Protein AF-A0A8D1VZA2-F1 (afdb_monomer)

Radius of gyration: 33.5 Å; Cα contacts (8 Å, |Δi|>4): 66; chains: 1; bounding box: 69×87×59 Å

Solvent-accessible surface area (backbone atoms only — not comparable to full-atom values): 10039 Å² total; per-residue (Å²): 139,87,82,82,90,79,87,79,84,88,77,73,86,76,74,88,74,84,73,77,79,73,70,78,73,86,80,74,68,83,76,76,63,76,82,69,77,61,57,74,83,74,25,68,69,35,38,70,58,81,38,31,70,59,46,52,52,50,52,52,50,55,49,52,54,52,53,52,52,52,64,71,66,49,70,84,78,76,88,81,77,83,74,72,74,76,68,35,74,90,60,43,29,45,101,81,72,39,75,62,82,53,91,85,44,52,55,90,84,74,43,45,56,72,46,80,75,46,78,56,100,92,38,78,42,67,39,61,72,61,90,86,61,70,93,80,77,72,85,80,76,86,81,79,131

Structure (mmCIF, N/CA/C/O backbone):
data_AF-A0A8D1VZA2-F1
#
_entry.id   AF-A0A8D1VZA2-F1
#
loop_
_atom_site.group_PDB
_atom_site.id
_atom_site.type_symbol
_atom_site.label_atom_id
_atom_site.label_alt_id
_atom_site.label_comp_id
_atom_site.label_asym_id
_atom_site.label_entity_id
_atom_site.label_seq_id
_atom_site.pdbx_PDB_ins_code
_atom_site.Cartn_x
_atom_site.Cartn_y
_atom_site.Cartn_z
_atom_site.occupancy
_atom_site.B_iso_or_equiv
_atom_site.auth_seq_id
_atom_site.auth_comp_id
_atom_site.auth_asym_id
_atom_site.auth_atom_id
_atom_site.pdbx_PDB_model_num
ATOM 1 N N . MET A 1 1 ? 1.918 -63.135 38.965 1.00 44.53 1 MET A N 1
ATOM 2 C CA . MET A 1 1 ? 3.253 -63.755 39.095 1.00 44.53 1 MET A CA 1
ATOM 3 C C . MET A 1 1 ? 4.179 -63.043 38.124 1.00 44.53 1 MET A C 1
ATOM 5 O O . MET A 1 1 ? 3.855 -62.990 36.947 1.00 44.53 1 MET A O 1
ATOM 9 N N . ALA A 1 2 ? 5.224 -62.394 38.637 1.00 46.31 2 ALA A N 1
ATOM 10 C CA . ALA A 1 2 ? 6.179 -61.594 37.872 1.00 46.31 2 ALA A CA 1
ATOM 11 C C . ALA A 1 2 ? 7.425 -62.439 37.562 1.00 46.31 2 ALA A C 1
ATOM 13 O O . ALA A 1 2 ? 7.917 -63.133 38.449 1.00 46.31 2 ALA A O 1
ATOM 14 N N . VAL A 1 3 ? 7.910 -62.393 36.320 1.00 56.38 3 VAL A N 1
ATOM 15 C CA . VAL A 1 3 ? 9.106 -63.118 35.855 1.00 56.38 3 VAL A CA 1
ATOM 16 C C . VAL A 1 3 ? 10.238 -62.098 35.640 1.00 56.38 3 VAL A C 1
ATOM 18 O O . VAL A 1 3 ? 10.002 -61.110 34.944 1.00 56.38 3 VAL A O 1
ATOM 21 N N . PRO A 1 4 ? 11.434 -62.279 36.234 1.00 64.25 4 PRO A N 1
ATOM 22 C CA . PRO A 1 4 ? 12.571 -61.370 36.056 1.00 64.25 4 PRO A CA 1
ATOM 23 C C . PRO A 1 4 ? 13.365 -61.654 34.761 1.00 64.25 4 PRO A C 1
ATOM 25 O O . PRO A 1 4 ? 13.298 -62.766 34.232 1.00 64.25 4 PRO A O 1
ATOM 28 N N . PRO A 1 5 ? 14.148 -60.680 34.249 1.00 49.06 5 PRO A N 1
ATOM 29 C CA . PRO A 1 5 ? 14.934 -60.845 33.030 1.00 49.06 5 PRO A CA 1
ATOM 30 C C . PRO A 1 5 ? 16.270 -61.548 33.322 1.00 49.06 5 PRO A C 1
ATOM 32 O O . PRO A 1 5 ? 17.060 -61.092 34.146 1.00 49.06 5 PRO A O 1
ATOM 35 N N . GLY A 1 6 ? 16.529 -62.659 32.630 1.00 46.97 6 GLY A N 1
ATOM 36 C CA . GLY A 1 6 ? 17.811 -63.365 32.649 1.00 46.97 6 GLY A CA 1
ATOM 37 C C . GLY A 1 6 ? 18.700 -62.937 31.481 1.00 46.97 6 GLY A C 1
ATOM 38 O O . GLY A 1 6 ? 18.321 -63.088 30.321 1.00 46.97 6 GLY A O 1
ATOM 39 N N . HIS A 1 7 ? 19.882 -62.410 31.796 1.00 49.91 7 HIS A N 1
ATOM 40 C CA . HIS A 1 7 ? 20.957 -62.115 30.852 1.00 49.91 7 HIS A CA 1
ATOM 41 C C . HIS A 1 7 ? 21.654 -63.410 30.399 1.00 49.91 7 HIS A C 1
ATOM 43 O O . HIS A 1 7 ? 22.176 -64.157 31.224 1.00 49.91 7 HIS A O 1
ATOM 49 N N . GLY A 1 8 ? 21.661 -63.673 29.089 1.00 50.53 8 GLY A N 1
ATOM 50 C CA . GLY A 1 8 ? 22.477 -64.719 28.458 1.00 50.53 8 GLY A CA 1
ATOM 51 C C . GLY A 1 8 ? 23.904 -64.234 28.148 1.00 50.53 8 GLY A C 1
ATOM 52 O O . GLY A 1 8 ? 24.126 -63.024 28.061 1.00 50.53 8 GLY A O 1
ATOM 53 N N . PRO A 1 9 ? 24.884 -65.146 27.999 1.00 54.31 9 PRO A N 1
ATOM 54 C CA . PRO A 1 9 ? 26.300 -64.808 27.968 1.00 54.31 9 PRO A CA 1
ATOM 55 C C . PRO A 1 9 ? 26.735 -64.231 26.617 1.00 54.31 9 PRO A C 1
ATOM 57 O O . PRO A 1 9 ? 26.370 -64.710 25.546 1.00 54.31 9 PRO A O 1
ATOM 60 N N . PHE A 1 10 ? 27.561 -63.195 26.715 1.00 43.09 10 PHE A N 1
ATOM 61 C CA . PHE A 1 10 ? 28.209 -62.463 25.638 1.00 43.09 10 PHE A CA 1
ATOM 62 C C . PHE A 1 10 ? 29.210 -63.366 24.895 1.00 43.09 10 PHE A C 1
ATOM 64 O O . PHE A 1 10 ? 30.335 -63.584 25.344 1.00 43.09 10 PHE A O 1
ATOM 71 N N . SER A 1 11 ? 28.792 -63.923 23.760 1.00 57.56 11 SER A N 1
ATOM 72 C CA . SER A 1 11 ? 29.673 -64.619 22.825 1.00 57.56 11 SER A CA 1
ATOM 73 C C . SER A 1 11 ? 30.408 -63.605 21.946 1.00 57.56 11 SER A C 1
ATOM 75 O O . SER A 1 11 ? 29.790 -62.988 21.084 1.00 57.56 11 SER A O 1
ATOM 77 N N . GLY A 1 12 ? 31.716 -63.471 22.178 1.00 44.31 12 GLY A N 1
ATOM 78 C CA . GLY A 1 12 ? 32.752 -63.162 21.183 1.00 44.31 12 GLY A CA 1
ATOM 79 C C . GLY A 1 12 ? 32.533 -61.954 20.266 1.00 44.31 12 GLY A C 1
ATOM 80 O O . GLY A 1 12 ? 31.818 -62.035 19.274 1.00 44.31 12 GLY A O 1
ATOM 81 N N . PHE A 1 13 ? 33.269 -60.874 20.535 1.00 46.38 13 PHE A N 1
ATOM 82 C CA . PHE A 1 13 ? 33.494 -59.771 19.599 1.00 46.38 13 PHE A CA 1
ATOM 83 C C . PHE A 1 13 ? 33.939 -60.284 18.213 1.00 46.38 13 PHE A C 1
ATOM 85 O O . PHE A 1 13 ? 35.000 -60.909 18.124 1.00 46.38 13 PHE A O 1
ATOM 92 N N . PRO A 1 14 ? 33.220 -59.984 17.116 1.00 48.81 14 PRO A N 1
ATOM 93 C CA . PRO A 1 14 ? 33.848 -59.952 15.807 1.00 48.81 14 PRO A CA 1
ATOM 94 C C . PRO A 1 14 ? 34.726 -58.693 15.737 1.00 48.81 14 PRO A C 1
ATOM 96 O O . PRO A 1 14 ? 34.334 -57.623 16.208 1.00 48.81 14 PRO A O 1
ATOM 99 N N . GLY A 1 15 ? 35.944 -58.846 15.211 1.00 46.66 15 GLY A N 1
ATOM 100 C CA . GLY A 1 15 ? 36.939 -57.777 15.082 1.00 46.66 15 GLY A CA 1
ATOM 101 C C . GLY A 1 15 ? 36.438 -56.560 14.290 1.00 46.66 15 GLY A C 1
ATOM 102 O O . GLY A 1 15 ? 35.373 -56.621 13.670 1.00 46.66 15 GLY A O 1
ATOM 103 N N . PRO A 1 16 ? 37.191 -55.445 14.310 1.00 47.41 16 PRO A N 1
ATOM 104 C CA . PRO A 1 16 ? 36.762 -54.199 13.697 1.00 47.41 16 PRO A CA 1
ATOM 105 C C . PRO A 1 16 ? 36.576 -54.417 12.197 1.00 47.41 16 PRO A C 1
ATOM 107 O O . PRO A 1 16 ? 37.535 -54.566 11.443 1.00 47.41 16 PRO A O 1
ATOM 110 N N . GLN A 1 17 ? 35.317 -54.462 11.770 1.00 45.84 17 GLN A N 1
ATOM 111 C CA . GLN A 1 17 ? 34.992 -54.252 10.375 1.00 45.84 17 GLN A CA 1
ATOM 112 C C . GLN A 1 17 ? 35.330 -52.795 10.072 1.00 45.84 17 GLN A C 1
ATOM 114 O O . GLN A 1 17 ? 34.776 -51.881 10.683 1.00 45.84 17 GLN A O 1
ATOM 119 N N . GLU A 1 18 ? 36.282 -52.613 9.161 1.00 44.47 18 GLU A N 1
ATOM 120 C CA . GLU A 1 18 ? 36.615 -51.368 8.476 1.00 44.47 18 GLU A CA 1
ATOM 121 C C . GLU A 1 18 ? 35.340 -50.781 7.854 1.00 44.47 18 GLU A C 1
ATOM 123 O O . GLU A 1 18 ? 35.005 -51.011 6.694 1.00 44.47 18 GLU A O 1
ATOM 128 N N . HIS A 1 19 ? 34.578 -50.042 8.654 1.00 40.12 19 HIS A N 1
ATOM 129 C CA . HIS A 1 19 ? 33.457 -49.262 8.171 1.00 40.12 19 HIS A CA 1
ATOM 130 C C . HIS A 1 19 ? 34.059 -47.980 7.606 1.00 40.12 19 HIS A C 1
ATOM 132 O O . HIS A 1 19 ? 34.236 -46.989 8.316 1.00 40.12 19 HIS A O 1
ATOM 138 N N . THR A 1 20 ? 34.440 -48.018 6.327 1.00 42.69 20 THR A N 1
ATOM 139 C CA . THR A 1 20 ? 34.756 -46.808 5.572 1.00 42.69 20 THR A CA 1
ATOM 140 C C . THR A 1 20 ? 33.560 -45.871 5.715 1.00 42.69 20 THR A C 1
ATOM 142 O O . THR A 1 20 ? 32.500 -46.091 5.132 1.00 42.69 20 THR A O 1
ATOM 145 N N . GLN A 1 21 ? 33.714 -44.844 6.550 1.00 43.62 21 GLN A N 1
ATOM 146 C CA . GLN A 1 21 ? 32.815 -43.703 6.633 1.00 43.62 21 GLN A CA 1
ATOM 147 C C . GLN A 1 21 ? 32.910 -42.973 5.294 1.00 43.62 21 GLN A C 1
ATOM 149 O O . GLN A 1 21 ? 33.695 -42.041 5.123 1.00 43.62 21 GLN A O 1
ATOM 154 N N . VAL A 1 22 ? 32.153 -43.446 4.306 1.00 48.47 22 VAL A N 1
ATOM 155 C CA . VAL A 1 22 ? 31.952 -42.719 3.061 1.00 48.47 22 VAL A CA 1
ATOM 156 C C . VAL A 1 22 ? 31.071 -41.531 3.430 1.00 48.47 22 VAL A C 1
ATOM 158 O O . VAL A 1 22 ? 29.859 -41.661 3.598 1.00 48.47 22 VAL A O 1
ATOM 161 N N . LEU A 1 23 ? 31.708 -40.376 3.640 1.00 49.41 23 LEU A N 1
ATOM 162 C CA . LEU A 1 23 ? 31.039 -39.077 3.619 1.00 49.41 23 LEU A CA 1
ATOM 163 C C . LEU A 1 23 ? 30.061 -39.073 2.437 1.00 49.41 23 LEU A C 1
ATOM 165 O O . LEU A 1 23 ? 30.480 -39.427 1.330 1.00 49.41 23 LEU A O 1
ATOM 169 N N . PRO A 1 24 ? 28.788 -38.677 2.610 1.00 49.47 24 PRO A N 1
ATOM 170 C CA . PRO A 1 24 ? 27.962 -38.436 1.446 1.00 49.47 24 PRO A CA 1
ATOM 171 C C . PRO A 1 24 ? 28.638 -37.301 0.680 1.00 49.47 24 PRO A C 1
ATOM 173 O O . PRO A 1 24 ? 28.862 -36.215 1.215 1.00 49.47 24 PRO A O 1
ATOM 176 N N . ASP A 1 25 ? 29.037 -37.590 -0.552 1.00 50.62 25 ASP A N 1
ATOM 177 C CA . ASP A 1 25 ? 29.654 -36.634 -1.452 1.00 50.62 25 ASP A CA 1
ATOM 178 C C . ASP A 1 25 ? 28.675 -35.472 -1.688 1.00 50.62 25 ASP A C 1
ATOM 180 O O . ASP A 1 25 ? 27.736 -35.552 -2.482 1.00 50.62 25 ASP A O 1
ATOM 184 N N . VAL A 1 26 ? 28.876 -34.367 -0.964 1.00 57.69 26 VAL A N 1
ATOM 185 C CA . VAL A 1 26 ? 28.076 -33.130 -1.058 1.00 57.69 26 VAL A CA 1
ATOM 186 C C . VAL A 1 26 ? 28.289 -32.428 -2.417 1.00 57.69 26 VAL A C 1
ATOM 188 O O . VAL A 1 26 ? 27.816 -31.313 -2.631 1.00 57.69 26 VAL A O 1
ATOM 191 N N . ARG A 1 27 ? 29.000 -33.043 -3.374 1.00 59.22 27 ARG A N 1
ATOM 192 C CA . ARG A 1 27 ? 29.335 -32.430 -4.668 1.00 59.22 27 ARG A CA 1
ATOM 193 C C . ARG A 1 27 ? 28.451 -32.837 -5.841 1.00 59.22 27 ARG A C 1
ATOM 195 O O . ARG A 1 27 ? 28.639 -32.288 -6.923 1.00 59.22 27 ARG A O 1
ATOM 202 N N . LEU A 1 28 ? 27.445 -33.691 -5.649 1.00 54.84 28 LEU A N 1
ATOM 203 C CA . LEU A 1 28 ? 26.569 -34.138 -6.742 1.00 54.84 28 LEU A CA 1
ATOM 204 C C . LEU A 1 28 ? 25.089 -33.777 -6.564 1.00 54.84 28 LEU A C 1
ATOM 206 O O . LEU A 1 28 ? 24.215 -34.510 -7.015 1.00 54.84 28 LEU A O 1
ATOM 210 N N . LEU A 1 29 ? 24.775 -32.605 -6.002 1.00 55.16 29 LEU A N 1
ATOM 211 C CA . LEU A 1 29 ? 23.541 -31.929 -6.412 1.00 55.16 29 LEU A CA 1
ATOM 212 C C . LEU A 1 29 ? 23.822 -31.246 -7.753 1.00 55.16 29 LEU A C 1
ATOM 214 O O . LEU A 1 29 ? 24.585 -30.274 -7.772 1.00 55.16 29 LEU A O 1
ATOM 218 N N . PRO A 1 30 ? 23.191 -31.652 -8.872 1.00 54.38 30 PRO A N 1
ATOM 219 C CA . PRO A 1 30 ? 23.125 -30.798 -10.036 1.00 54.38 30 PRO A CA 1
ATOM 220 C C . PRO A 1 30 ? 22.243 -29.618 -9.625 1.00 54.38 30 PRO A C 1
ATOM 222 O O . PRO A 1 30 ? 21.025 -29.628 -9.805 1.00 54.38 30 PRO A O 1
ATOM 225 N N . ARG A 1 31 ? 22.851 -28.573 -9.055 1.00 55.41 31 ARG A N 1
ATOM 226 C CA . ARG A 1 31 ? 22.273 -27.233 -9.066 1.00 55.41 31 ARG A CA 1
ATOM 227 C C . ARG A 1 31 ? 22.240 -26.798 -10.523 1.00 55.41 31 ARG A C 1
ATOM 229 O O . ARG A 1 31 ? 23.060 -26.007 -10.971 1.00 55.41 31 ARG A O 1
ATOM 236 N N . ARG A 1 32 ? 21.273 -27.326 -11.275 1.00 55.69 32 ARG A N 1
ATOM 237 C CA . ARG A 1 32 ? 20.847 -26.794 -12.567 1.00 55.69 32 ARG A CA 1
ATOM 238 C C . ARG A 1 32 ? 20.106 -25.485 -12.309 1.00 55.69 32 ARG A C 1
ATOM 240 O O . ARG A 1 32 ? 18.920 -25.356 -12.579 1.00 55.69 32 ARG A O 1
ATOM 247 N N . LEU A 1 33 ? 20.819 -24.512 -11.750 1.00 60.50 33 LEU A N 1
ATOM 248 C CA . LEU A 1 33 ? 20.519 -23.119 -12.016 1.00 60.50 33 LEU A CA 1
ATOM 249 C C . LEU A 1 33 ? 20.821 -22.947 -13.507 1.00 60.50 33 LEU A C 1
ATOM 251 O O . LEU A 1 33 ? 21.939 -23.267 -13.919 1.00 60.50 33 LEU A O 1
ATOM 255 N N . PRO A 1 34 ? 19.851 -22.532 -14.337 1.00 60.06 34 PRO A N 1
ATOM 256 C CA . PRO A 1 34 ? 20.126 -22.223 -15.728 1.00 60.06 34 PRO A CA 1
ATOM 257 C C . PRO A 1 34 ? 21.302 -21.246 -15.786 1.00 60.06 34 PRO A C 1
ATOM 259 O O . PRO A 1 34 ? 21.188 -20.106 -15.344 1.00 60.06 34 PRO A O 1
ATOM 262 N N . LEU A 1 35 ? 22.433 -21.704 -16.326 1.00 55.66 35 LEU A N 1
ATOM 263 C CA . LEU A 1 35 ? 23.633 -20.895 -16.547 1.00 55.66 35 LEU A CA 1
ATOM 264 C C . LEU A 1 35 ? 23.467 -19.952 -17.752 1.00 55.66 35 LEU A C 1
ATOM 266 O O . LEU A 1 35 ? 24.440 -19.413 -18.267 1.00 55.66 35 LEU A O 1
ATOM 270 N N . ALA A 1 36 ? 22.233 -19.758 -18.227 1.00 60.25 36 ALA A N 1
ATOM 271 C CA . ALA A 1 36 ? 21.914 -18.646 -19.096 1.00 60.25 36 ALA A CA 1
ATOM 272 C C . ALA A 1 36 ? 21.985 -17.393 -18.226 1.00 60.25 36 ALA A C 1
ATOM 274 O O . ALA A 1 36 ? 21.028 -17.040 -17.531 1.00 60.25 36 ALA A O 1
ATOM 275 N N . PHE A 1 37 ? 23.158 -16.760 -18.225 1.00 59.72 37 PHE A N 1
ATOM 276 C CA . PHE A 1 37 ? 23.323 -15.410 -17.720 1.00 59.72 37 PHE A CA 1
ATOM 277 C C . PHE A 1 37 ? 22.265 -14.552 -18.416 1.00 59.72 37 PHE A C 1
ATOM 279 O O . PHE A 1 37 ? 22.343 -14.286 -19.615 1.00 59.72 37 PHE A O 1
ATOM 286 N N . ARG A 1 38 ? 21.198 -14.217 -17.684 1.00 66.81 38 ARG A N 1
ATOM 287 C CA . ARG A 1 38 ? 20.202 -13.256 -18.156 1.00 66.81 38 ARG A CA 1
ATOM 288 C C . ARG A 1 38 ? 20.963 -11.990 -18.510 1.00 66.81 38 ARG A C 1
ATOM 290 O O . ARG A 1 38 ? 21.862 -11.619 -17.757 1.00 66.81 38 ARG A O 1
ATOM 297 N N . ASP A 1 39 ? 20.604 -11.348 -19.620 1.00 75.75 39 ASP A N 1
ATOM 298 C CA . ASP A 1 39 ? 21.253 -10.104 -20.027 1.00 75.75 39 ASP A CA 1
ATOM 299 C C . ASP A 1 39 ? 21.370 -9.168 -18.814 1.00 75.75 39 ASP A C 1
ATOM 301 O O . ASP A 1 39 ? 20.391 -8.980 -18.080 1.00 75.75 39 ASP A O 1
ATOM 305 N N . ALA A 1 40 ? 22.568 -8.628 -18.577 1.00 72.38 40 ALA A N 1
ATOM 306 C CA . ALA A 1 40 ? 22.903 -7.867 -17.376 1.00 72.38 40 ALA A CA 1
ATOM 307 C C . ALA A 1 40 ? 21.983 -6.651 -17.184 1.00 72.38 40 ALA A C 1
ATOM 309 O O . ALA A 1 40 ? 21.866 -6.120 -16.078 1.00 72.38 40 ALA A O 1
ATOM 310 N N . THR A 1 41 ? 21.339 -6.180 -18.254 1.00 77.75 41 THR A N 1
ATOM 311 C CA . THR A 1 41 ? 20.338 -5.103 -18.212 1.00 77.75 41 THR A CA 1
ATOM 312 C C . THR A 1 41 ? 18.977 -5.573 -17.683 1.00 77.75 41 THR A C 1
ATOM 314 O O . THR A 1 41 ? 18.273 -4.824 -17.014 1.00 77.75 41 THR A O 1
ATOM 317 N N . SER A 1 42 ? 18.624 -6.840 -17.903 1.00 81.00 42 SER A N 1
ATOM 318 C CA . SER A 1 42 ? 17.366 -7.458 -17.464 1.00 81.00 42 SER A CA 1
ATOM 319 C C . SER A 1 42 ? 17.477 -8.188 -16.121 1.00 81.00 42 SER A C 1
ATOM 321 O O . SER A 1 42 ? 16.464 -8.647 -15.578 1.00 81.00 42 SER A O 1
ATOM 323 N N . ALA A 1 43 ? 18.697 -8.297 -15.588 1.00 85.56 43 ALA A N 1
ATOM 324 C CA . ALA A 1 43 ? 18.989 -8.997 -14.350 1.00 85.56 43 ALA A CA 1
ATOM 325 C C . ALA A 1 43 ? 18.152 -8.431 -13.182 1.00 85.56 43 ALA A C 1
ATOM 327 O O . ALA A 1 43 ? 18.116 -7.212 -12.989 1.00 85.56 43 ALA A O 1
ATOM 328 N N . PRO A 1 44 ? 17.519 -9.288 -12.355 1.00 86.12 44 PRO A N 1
ATOM 329 C CA . PRO A 1 44 ? 16.730 -8.836 -11.209 1.00 86.12 44 PRO A CA 1
ATOM 330 C C . PRO A 1 44 ? 17.518 -7.914 -10.280 1.00 86.12 44 PRO A C 1
ATOM 332 O O . PRO A 1 44 ? 16.999 -6.895 -9.843 1.00 86.12 44 PRO A O 1
ATOM 335 N N . LEU A 1 45 ? 18.800 -8.218 -10.060 1.00 88.94 45 LEU A N 1
ATOM 336 C CA . LEU A 1 45 ? 19.679 -7.392 -9.240 1.00 88.94 45 LEU A CA 1
ATOM 337 C C . LEU A 1 45 ? 19.779 -5.959 -9.778 1.00 88.94 45 LEU A C 1
ATOM 339 O O . LEU A 1 45 ? 19.672 -5.021 -9.002 1.00 88.94 45 LEU A O 1
ATOM 343 N N . ARG A 1 46 ? 19.912 -5.779 -11.099 1.00 87.38 46 ARG A N 1
ATOM 344 C CA . ARG A 1 46 ? 19.984 -4.468 -11.770 1.00 87.38 46 ARG A CA 1
ATOM 345 C C . ARG A 1 46 ? 18.661 -3.706 -11.640 1.00 87.38 46 ARG A C 1
ATOM 347 O O . ARG A 1 46 ? 18.666 -2.536 -11.275 1.00 87.38 46 ARG A O 1
ATOM 354 N N . LYS A 1 47 ? 17.529 -4.388 -11.846 1.00 89.44 47 LYS A N 1
ATOM 355 C CA . LYS A 1 47 ? 16.179 -3.813 -11.690 1.00 89.44 47 LYS A CA 1
ATOM 356 C C . LYS A 1 47 ? 15.878 -3.351 -10.267 1.00 89.44 47 LYS A C 1
ATOM 358 O O . LYS A 1 47 ? 15.170 -2.364 -10.092 1.00 89.44 47 LYS A O 1
ATOM 363 N N . LEU A 1 48 ? 16.401 -4.071 -9.278 1.00 91.75 48 LEU A N 1
ATOM 364 C CA . LEU A 1 48 ? 16.209 -3.790 -7.856 1.00 91.75 48 LEU A CA 1
ATOM 365 C C . LEU A 1 48 ? 17.278 -2.850 -7.271 1.00 91.75 48 LEU A C 1
ATOM 367 O O . LEU A 1 48 ? 17.124 -2.417 -6.137 1.00 91.75 48 LEU A O 1
ATOM 371 N N . SER A 1 49 ? 18.337 -2.521 -8.022 1.00 92.00 49 SER A N 1
ATOM 372 C CA . SER A 1 49 ? 19.402 -1.599 -7.592 1.00 92.00 49 SER A CA 1
ATOM 373 C C . SER A 1 49 ? 19.492 -0.364 -8.491 1.00 92.00 49 SER A C 1
ATOM 375 O O . SER A 1 49 ? 19.066 0.717 -8.101 1.00 92.00 49 SER A O 1
ATOM 377 N N . VAL A 1 50 ? 20.003 -0.522 -9.713 1.00 93.88 50 VAL A N 1
ATOM 378 C CA . VAL A 1 50 ? 20.270 0.568 -10.666 1.00 93.88 50 VAL A CA 1
ATOM 379 C C . VAL A 1 50 ? 18.982 1.170 -11.230 1.00 93.88 50 VAL A C 1
ATOM 381 O O . VAL A 1 50 ? 18.838 2.387 -11.282 1.00 93.88 50 VAL A O 1
ATOM 384 N N . ASP A 1 51 ? 18.024 0.336 -11.637 1.00 93.25 51 ASP A N 1
ATOM 385 C CA . ASP A 1 51 ? 16.779 0.785 -12.279 1.00 93.25 51 ASP A CA 1
ATOM 386 C C . ASP A 1 51 ? 15.587 0.851 -11.307 1.00 93.25 51 ASP A C 1
ATOM 388 O O . ASP A 1 51 ? 14.433 0.851 -11.737 1.00 93.25 51 ASP A O 1
ATOM 392 N N . LEU A 1 52 ? 15.842 0.935 -9.996 1.00 95.25 52 LEU A N 1
ATOM 393 C CA . LEU A 1 52 ? 14.824 0.821 -8.945 1.00 95.25 52 LEU A CA 1
ATOM 394 C C . LEU A 1 52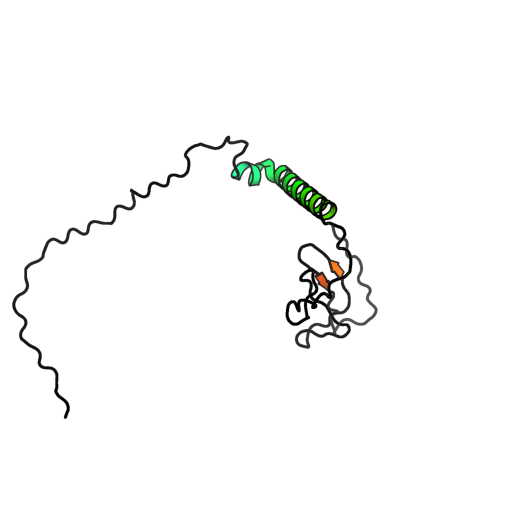 ? 13.612 1.742 -9.168 1.00 95.25 52 LEU A C 1
ATOM 396 O O . LEU A 1 52 ? 12.467 1.295 -9.099 1.00 95.25 52 LEU A O 1
ATOM 400 N N . ILE A 1 53 ? 13.858 3.010 -9.512 1.00 96.06 53 ILE A N 1
ATOM 401 C CA . ILE A 1 53 ? 12.795 3.993 -9.769 1.00 96.06 53 ILE A CA 1
ATOM 402 C C . ILE A 1 53 ? 11.931 3.592 -10.970 1.00 96.06 53 ILE A C 1
ATOM 404 O O . ILE A 1 53 ? 10.705 3.710 -10.920 1.00 96.06 53 ILE A O 1
ATOM 408 N N . LYS A 1 54 ? 12.546 3.100 -12.051 1.00 94.19 54 LYS A N 1
ATOM 409 C CA . LYS A 1 54 ? 11.814 2.647 -13.244 1.00 94.19 54 LYS A CA 1
ATOM 410 C C . LYS A 1 54 ? 10.992 1.400 -12.923 1.00 94.19 54 LYS A C 1
ATOM 412 O O . LYS A 1 54 ? 9.820 1.333 -13.285 1.00 94.19 54 LYS A O 1
ATOM 417 N N . THR A 1 55 ? 11.587 0.451 -12.200 1.00 95.38 55 THR A N 1
ATOM 418 C CA . THR A 1 55 ? 10.931 -0.787 -11.764 1.00 95.38 55 THR A CA 1
ATOM 419 C C . THR A 1 55 ? 9.700 -0.490 -10.907 1.00 95.38 55 THR A C 1
ATOM 421 O O . THR A 1 55 ? 8.628 -1.020 -11.189 1.00 95.38 55 THR A O 1
ATOM 424 N N . TYR A 1 56 ? 9.816 0.405 -9.921 1.00 95.12 56 TYR A N 1
ATOM 425 C CA . TYR A 1 56 ? 8.700 0.806 -9.060 1.00 95.12 56 TYR A CA 1
ATOM 426 C C . TYR A 1 56 ? 7.538 1.418 -9.853 1.00 95.12 56 TYR A C 1
ATOM 428 O O . TYR A 1 56 ? 6.394 0.979 -9.724 1.00 95.12 56 TYR A O 1
ATOM 436 N N . LYS A 1 57 ? 7.832 2.390 -10.729 1.00 96.69 57 LYS A N 1
ATOM 437 C CA . LYS A 1 57 ? 6.815 3.038 -11.572 1.00 96.69 57 LYS A CA 1
ATOM 438 C C . LYS A 1 57 ? 6.082 2.029 -12.453 1.00 96.69 57 LYS A C 1
ATOM 440 O O . LYS A 1 57 ? 4.856 2.031 -12.476 1.00 96.69 57 LYS A O 1
ATOM 445 N N . HIS A 1 58 ? 6.824 1.140 -13.114 1.00 96.00 58 HIS A N 1
ATOM 446 C CA . HIS A 1 58 ? 6.244 0.130 -13.996 1.00 96.00 58 HIS A CA 1
ATOM 447 C C . HIS A 1 58 ? 5.343 -0.856 -13.242 1.00 96.00 58 HIS A C 1
ATOM 449 O O . HIS A 1 58 ? 4.245 -1.167 -13.700 1.00 96.00 58 HIS A O 1
ATOM 455 N N . ILE A 1 59 ? 5.774 -1.326 -12.066 1.00 95.50 59 ILE A N 1
ATOM 456 C CA . ILE A 1 59 ? 4.964 -2.228 -11.234 1.00 95.50 59 ILE A CA 1
ATOM 457 C C . ILE A 1 59 ? 3.647 -1.551 -10.834 1.00 95.50 59 ILE A C 1
ATOM 459 O O . ILE A 1 59 ? 2.583 -2.155 -10.986 1.00 95.50 59 ILE A O 1
ATOM 463 N N . ASN A 1 60 ? 3.700 -0.295 -10.382 1.00 95.38 60 ASN A N 1
ATOM 464 C CA . ASN A 1 60 ? 2.505 0.465 -10.016 1.00 95.38 60 ASN A CA 1
ATOM 465 C C . ASN A 1 60 ? 1.574 0.683 -11.214 1.00 95.38 60 ASN A C 1
ATOM 467 O O . ASN A 1 60 ? 0.368 0.470 -11.105 1.00 95.38 60 ASN A O 1
ATOM 471 N N . GLU A 1 61 ? 2.121 1.066 -12.365 1.00 95.94 61 GLU A N 1
ATOM 472 C CA . GLU A 1 61 ? 1.359 1.270 -13.598 1.00 95.94 61 GLU A CA 1
ATOM 473 C C . GLU A 1 61 ? 0.611 -0.003 -14.014 1.00 95.94 61 GLU A C 1
ATOM 475 O O . GLU A 1 61 ? -0.609 0.021 -14.200 1.00 95.94 61 GLU A O 1
ATOM 480 N N . VAL A 1 62 ? 1.312 -1.141 -14.072 1.00 96.88 62 VAL A N 1
ATOM 481 C CA . VAL A 1 62 ? 0.715 -2.443 -14.402 1.00 96.88 62 VAL A CA 1
ATOM 482 C C . VAL A 1 62 ? -0.353 -2.832 -13.380 1.00 96.88 62 VAL A C 1
ATOM 484 O O . VAL A 1 62 ? -1.415 -3.338 -13.761 1.00 96.88 62 VAL A O 1
ATOM 487 N N . TYR A 1 63 ? -0.110 -2.585 -12.091 1.00 95.75 63 TYR A N 1
ATOM 488 C CA . TYR A 1 63 ? -1.078 -2.849 -11.030 1.00 95.75 63 TYR A CA 1
ATOM 489 C C . TYR A 1 63 ? -2.375 -2.056 -11.237 1.00 95.75 63 TYR A C 1
ATOM 491 O O . TYR A 1 63 ? -3.459 -2.647 -11.280 1.00 95.75 63 TYR A O 1
ATOM 499 N N . TYR A 1 64 ? -2.282 -0.740 -11.439 1.00 95.19 64 TYR A N 1
ATOM 500 C CA . TYR A 1 64 ? -3.460 0.109 -11.615 1.00 95.19 64 TYR A CA 1
ATOM 501 C C . TYR A 1 64 ? -4.174 -0.140 -12.948 1.00 95.19 64 TYR A C 1
ATOM 503 O O . TYR A 1 64 ? -5.406 -0.183 -12.975 1.00 95.19 64 TYR A O 1
ATOM 511 N N . ALA A 1 65 ? -3.441 -0.412 -14.032 1.00 93.62 65 ALA A N 1
ATOM 512 C CA . ALA A 1 65 ? -4.026 -0.818 -15.308 1.00 93.62 65 ALA A CA 1
ATOM 513 C C . ALA A 1 65 ? -4.826 -2.126 -15.171 1.00 93.62 65 ALA A C 1
ATOM 515 O O . ALA A 1 65 ? -5.970 -2.227 -15.628 1.00 93.62 65 ALA A O 1
ATOM 516 N N . LYS A 1 66 ? -4.268 -3.124 -14.470 1.00 94.62 66 LYS A N 1
ATOM 517 C CA . LYS A 1 66 ? -4.941 -4.404 -14.208 1.00 94.62 66 LYS A CA 1
ATOM 518 C C . LYS A 1 66 ? -6.157 -4.236 -13.293 1.00 94.62 66 LYS A C 1
ATOM 520 O O . LYS A 1 66 ? -7.182 -4.871 -13.548 1.00 94.62 66 LYS A O 1
ATOM 525 N N . LYS A 1 67 ? -6.071 -3.377 -12.269 1.00 92.25 67 LYS A N 1
ATOM 526 C CA . LYS A 1 67 ? -7.195 -3.027 -11.383 1.00 92.25 67 LYS A CA 1
ATOM 527 C C . LYS A 1 67 ? -8.340 -2.388 -12.176 1.00 92.25 67 LYS A C 1
ATOM 529 O O . LYS A 1 67 ? -9.478 -2.836 -12.057 1.00 92.25 67 LYS A O 1
ATOM 534 N N . LYS A 1 68 ? -8.034 -1.426 -13.055 1.00 90.88 68 LYS A N 1
ATOM 535 C CA . LYS A 1 68 ? -9.019 -0.754 -13.919 1.00 90.88 68 LYS A CA 1
ATOM 536 C C . LYS A 1 68 ? -9.700 -1.721 -14.892 1.00 90.88 68 LYS A C 1
ATOM 538 O O . LYS A 1 68 ? -10.921 -1.709 -15.000 1.00 90.88 68 LYS A O 1
ATOM 543 N N . ARG A 1 69 ? -8.939 -2.608 -15.546 1.00 88.81 69 ARG A N 1
ATOM 544 C CA . ARG A 1 69 ? -9.500 -3.609 -16.474 1.00 88.81 69 ARG A CA 1
ATOM 545 C C . ARG A 1 69 ? -10.473 -4.567 -15.782 1.00 88.81 69 ARG A C 1
ATOM 547 O O . ARG A 1 69 ? -11.508 -4.890 -16.349 1.00 88.81 69 ARG A O 1
ATOM 554 N N . ARG A 1 70 ? -10.163 -5.006 -14.557 1.00 84.44 70 ARG A N 1
ATOM 555 C CA . ARG A 1 70 ? -11.059 -5.868 -13.765 1.00 84.44 70 ARG A CA 1
ATOM 556 C C . ARG A 1 70 ? -12.357 -5.162 -13.380 1.00 84.44 70 ARG A C 1
ATOM 558 O O . ARG A 1 70 ? -13.400 -5.791 -13.436 1.00 84.44 70 ARG A O 1
ATOM 565 N N . ALA A 1 71 ? -12.297 -3.874 -13.044 1.00 79.88 71 ALA A N 1
ATOM 566 C CA . ALA A 1 71 ? -13.491 -3.082 -12.748 1.00 79.88 71 ALA A CA 1
ATOM 567 C C . ALA A 1 71 ? -14.386 -2.866 -13.985 1.00 79.88 71 ALA A C 1
ATOM 569 O O . ALA A 1 71 ? -15.600 -2.844 -13.851 1.00 79.88 71 ALA A O 1
ATOM 570 N N . GLN A 1 72 ? -13.802 -2.748 -15.184 1.00 75.56 72 GLN A N 1
ATOM 571 C CA . GLN A 1 72 ? -14.549 -2.607 -16.446 1.00 75.56 72 GLN A CA 1
ATOM 572 C C . GLN A 1 72 ? -15.119 -3.930 -16.981 1.00 75.56 72 GLN A C 1
ATOM 574 O O . GLN A 1 72 ? -16.092 -3.919 -17.723 1.00 75.56 72 GLN A O 1
ATOM 579 N N . GLN A 1 73 ? -14.490 -5.060 -16.643 1.00 67.69 73 GLN A N 1
ATOM 580 C CA . GLN A 1 73 ? -14.939 -6.406 -17.025 1.00 67.69 73 GLN A CA 1
ATOM 581 C C . GLN A 1 73 ? -15.819 -7.070 -15.961 1.00 67.69 73 GLN A C 1
ATOM 583 O O . GLN A 1 73 ? -16.317 -8.169 -16.197 1.00 67.69 73 GLN A O 1
ATOM 58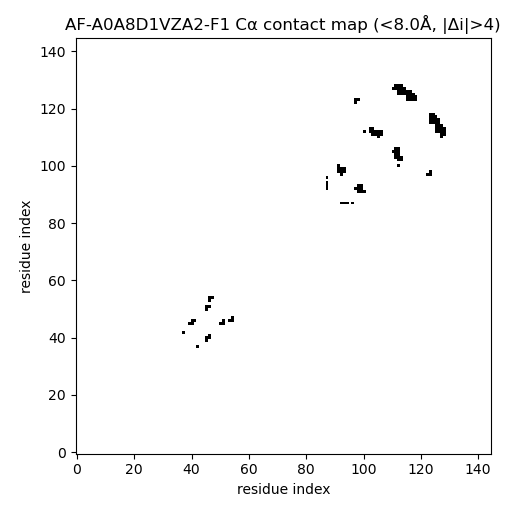8 N N . ALA A 1 74 ? -16.002 -6.443 -14.796 1.00 59.03 74 ALA A N 1
ATOM 589 C CA . ALA A 1 74 ? -17.028 -6.866 -13.858 1.00 59.03 74 ALA A CA 1
ATOM 590 C C . ALA A 1 74 ? -18.389 -6.634 -14.538 1.00 59.03 74 ALA A C 1
ATOM 592 O O . ALA A 1 74 ? -18.685 -5.491 -14.895 1.00 59.03 74 ALA A O 1
ATOM 593 N N . PRO A 1 75 ? -19.204 -7.679 -14.765 1.00 54.91 75 PRO A N 1
ATOM 594 C CA . PRO A 1 75 ? -20.558 -7.477 -15.255 1.00 54.91 75 PRO A CA 1
ATOM 595 C C . PRO A 1 75 ? -21.317 -6.597 -14.252 1.00 54.91 75 PRO A C 1
ATOM 597 O O . PRO A 1 75 ? -21.045 -6.702 -13.049 1.00 54.91 75 PRO A O 1
ATOM 600 N N . PRO A 1 76 ? -22.285 -5.772 -14.692 1.00 52.50 76 PRO A N 1
ATOM 601 C CA . PRO A 1 76 ? -23.288 -5.263 -13.770 1.00 52.50 76 PRO A CA 1
ATOM 602 C C . PRO A 1 76 ? -23.942 -6.492 -13.130 1.00 52.50 76 PRO A C 1
ATOM 604 O O . PRO A 1 76 ? -24.564 -7.303 -13.809 1.00 52.50 76 PRO A O 1
ATOM 607 N N . GLN A 1 77 ? -23.689 -6.714 -11.842 1.00 49.75 77 GLN A N 1
ATOM 608 C CA . GLN A 1 77 ? -24.379 -7.754 -11.091 1.00 49.75 77 GLN A CA 1
ATOM 609 C C . GLN A 1 77 ? -25.833 -7.307 -10.974 1.00 49.75 77 GLN A C 1
ATOM 611 O O . GLN A 1 77 ? -26.164 -6.482 -10.122 1.00 49.75 77 GLN A O 1
ATOM 616 N N . ASP A 1 78 ? -26.672 -7.825 -11.869 1.00 44.50 78 ASP A N 1
ATOM 617 C CA . ASP A 1 78 ? -28.118 -7.731 -11.758 1.00 44.50 78 ASP A CA 1
ATOM 618 C C . ASP A 1 78 ? -28.550 -8.287 -10.397 1.00 44.50 78 ASP A C 1
ATOM 620 O O . ASP A 1 78 ? -28.252 -9.416 -10.000 1.00 44.50 78 ASP A O 1
ATOM 624 N N . SER A 1 79 ? -29.254 -7.441 -9.660 1.00 51.28 79 SER A N 1
ATOM 625 C CA . SER A 1 79 ? -29.986 -7.753 -8.442 1.00 51.28 79 SER A CA 1
ATOM 626 C C . SER A 1 79 ? -30.948 -8.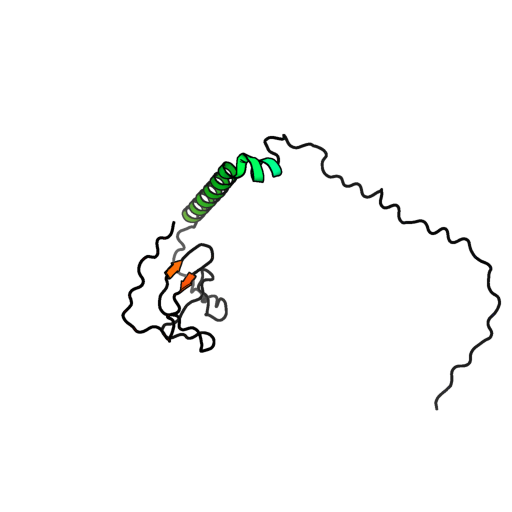925 -8.654 1.00 51.28 79 SER A C 1
ATOM 628 O O . SER A 1 79 ? -31.849 -8.784 -9.474 1.00 51.28 79 SER A O 1
ATOM 630 N N . SER A 1 80 ? -30.830 -10.034 -7.903 1.00 49.59 80 SER A N 1
ATOM 631 C CA . SER A 1 80 ? -31.998 -10.871 -7.504 1.00 49.59 80 SER A CA 1
ATOM 632 C C . SER A 1 80 ? -31.727 -12.182 -6.746 1.00 49.59 80 SER A C 1
ATOM 634 O O . SER A 1 80 ? -32.695 -12.847 -6.393 1.00 49.59 80 SER A O 1
ATOM 636 N N . THR A 1 81 ? -30.508 -12.577 -6.374 1.00 41.72 81 THR A N 1
ATOM 637 C CA . THR A 1 81 ? -30.350 -13.712 -5.436 1.00 41.72 81 THR A CA 1
ATOM 638 C C . THR A 1 81 ? -29.799 -13.232 -4.111 1.00 41.72 81 THR A C 1
ATOM 640 O O . THR A 1 81 ? -28.590 -13.118 -3.944 1.00 41.72 81 THR A O 1
ATOM 643 N N . LYS A 1 82 ? -30.722 -12.907 -3.194 1.00 43.84 82 LYS A N 1
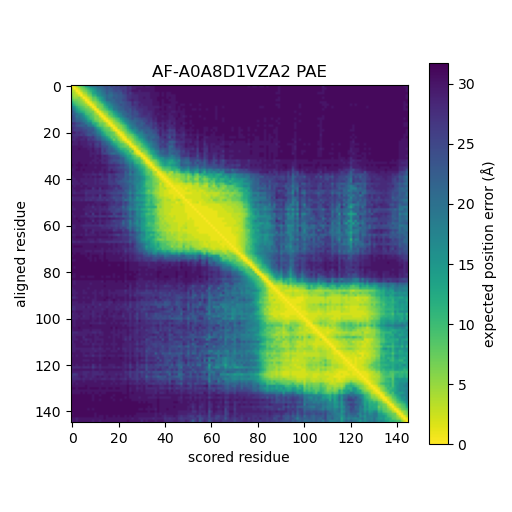ATOM 644 C CA . LYS A 1 82 ? -30.631 -13.139 -1.743 1.00 43.84 82 LYS A CA 1
ATOM 645 C C . LYS A 1 82 ? -29.198 -13.473 -1.299 1.00 43.84 82 LYS A C 1
ATOM 647 O O . LYS A 1 82 ? -28.871 -14.642 -1.127 1.00 43.84 82 LYS A O 1
ATOM 652 N N . LYS A 1 83 ? -28.339 -12.447 -1.174 1.00 49.47 83 LYS A N 1
ATOM 653 C CA . LYS A 1 83 ? -27.030 -12.568 -0.521 1.00 49.47 83 LYS A CA 1
ATOM 654 C C . LYS A 1 83 ? -27.340 -13.077 0.882 1.00 49.47 83 LYS A C 1
ATOM 656 O O . LYS A 1 83 ? -27.717 -12.289 1.749 1.00 49.47 83 LYS A O 1
ATOM 661 N N . GLU A 1 84 ? -27.216 -14.379 1.117 1.00 52.78 84 GLU A N 1
ATOM 662 C CA . GLU A 1 84 ? -26.789 -14.830 2.431 1.00 52.78 84 GLU A CA 1
ATOM 663 C C . GLU A 1 84 ? -25.540 -14.001 2.704 1.00 52.78 84 GLU A C 1
ATOM 665 O O . GLU A 1 84 ? -24.544 -14.132 1.990 1.00 52.78 84 GLU A O 1
ATOM 670 N N . LYS A 1 85 ? -25.659 -13.009 3.599 1.00 62.78 85 LYS A N 1
ATOM 671 C CA . LYS A 1 85 ? -24.527 -12.208 4.054 1.00 62.78 85 LYS A CA 1
ATOM 672 C C . LYS A 1 85 ? -23.496 -13.231 4.482 1.00 62.78 85 LYS A C 1
ATOM 674 O O . LYS A 1 85 ? -23.680 -13.872 5.514 1.00 62.78 85 LYS A O 1
ATOM 679 N N . LYS A 1 86 ? -22.478 -13.452 3.652 1.00 68.31 86 LYS A N 1
ATOM 680 C CA . LYS A 1 86 ? -21.387 -14.339 4.006 1.00 68.31 86 LYS A CA 1
ATOM 681 C C . LYS A 1 86 ? -20.769 -13.672 5.218 1.00 68.31 86 LYS A C 1
ATOM 683 O O . LYS A 1 86 ? -20.182 -12.605 5.094 1.00 68.31 86 LYS A O 1
ATOM 688 N N . VAL A 1 87 ? -21.031 -14.229 6.392 1.00 72.00 87 VAL A N 1
ATOM 689 C CA . VAL A 1 87 ? -20.557 -13.662 7.646 1.00 72.00 87 VAL A CA 1
ATOM 690 C C . VAL A 1 87 ? -19.043 -13.838 7.632 1.00 72.00 87 VAL A C 1
ATOM 692 O O . VAL A 1 87 ? -18.532 -14.938 7.835 1.00 72.00 87 VAL A O 1
ATOM 695 N N . LEU A 1 88 ? -18.334 -12.769 7.280 1.00 76.62 88 LEU A N 1
ATOM 696 C CA . LEU A 1 88 ? -16.881 -12.699 7.322 1.00 76.62 88 LEU A CA 1
ATOM 697 C C . LEU A 1 88 ? -16.484 -12.292 8.737 1.00 76.62 88 LEU A C 1
ATOM 699 O O . LEU A 1 88 ? -17.106 -11.405 9.319 1.00 76.62 88 LEU A O 1
ATOM 703 N N . ASN A 1 89 ? -15.512 -13.005 9.311 1.00 87.25 89 ASN A N 1
ATOM 704 C CA . ASN A 1 89 ? -15.022 -12.771 10.670 1.00 87.25 89 ASN A CA 1
ATOM 705 C C . ASN A 1 89 ? -16.156 -12.563 11.696 1.00 87.25 89 ASN A C 1
ATOM 707 O O . ASN A 1 89 ? -16.247 -11.522 12.331 1.00 87.25 89 ASN A O 1
ATOM 711 N N . HIS A 1 90 ? -17.110 -13.495 11.789 1.00 86.69 90 HIS A N 1
ATOM 712 C CA . HIS A 1 90 ? -18.257 -13.390 12.712 1.00 86.69 90 HIS A CA 1
ATOM 713 C C . HIS A 1 90 ? -19.104 -12.100 12.581 1.00 86.69 90 HIS A C 1
ATOM 715 O O . HIS A 1 90 ? -19.897 -11.787 13.465 1.00 86.69 90 HIS A O 1
ATOM 721 N N . GLY A 1 91 ? -18.991 -11.379 11.459 1.00 88.00 91 GLY A N 1
ATOM 722 C CA . GLY A 1 91 ? -19.706 -10.131 11.194 1.00 88.00 91 GLY A CA 1
ATOM 723 C C . GLY A 1 91 ? -18.977 -8.878 11.681 1.00 88.00 91 GLY A C 1
ATOM 724 O O . GLY A 1 91 ? -19.593 -7.811 11.722 1.00 88.00 91 GLY A O 1
ATOM 725 N N . TYR A 1 92 ? -17.706 -9.011 12.062 1.00 89.50 92 TYR A N 1
ATOM 726 C CA . TYR A 1 92 ? -16.818 -7.892 12.368 1.00 89.50 92 TYR A CA 1
ATOM 727 C C . TYR A 1 92 ? -16.209 -7.264 11.118 1.00 89.50 92 TYR A C 1
ATOM 729 O O . TYR A 1 92 ? -15.906 -6.078 11.145 1.00 89.50 92 TYR A O 1
ATOM 737 N N . ASP A 1 93 ? -16.087 -8.018 10.026 1.00 92.44 93 ASP A N 1
ATOM 738 C CA . ASP A 1 93 ? -15.492 -7.527 8.785 1.00 92.44 93 ASP A CA 1
ATOM 739 C C . ASP A 1 93 ? -16.565 -7.321 7.713 1.00 92.44 93 ASP A C 1
ATOM 741 O O . ASP A 1 93 ? -17.575 -8.036 7.658 1.00 92.44 93 ASP A O 1
ATOM 745 N N . ASP A 1 94 ? -16.333 -6.351 6.834 1.00 89.12 94 ASP A N 1
ATOM 746 C CA . ASP A 1 94 ? -17.153 -6.144 5.645 1.00 89.12 94 ASP A CA 1
ATOM 747 C C . ASP A 1 94 ? -16.724 -7.041 4.464 1.00 89.12 94 ASP A C 1
ATOM 749 O O . ASP A 1 94 ? -15.759 -7.807 4.535 1.00 89.12 94 ASP A O 1
ATOM 753 N N . ASP A 1 95 ? -17.446 -6.946 3.337 1.00 88.19 95 ASP A N 1
ATOM 754 C CA . ASP A 1 95 ? -17.134 -7.677 2.093 1.00 88.19 95 ASP A CA 1
ATOM 755 C C . ASP A 1 95 ? -15.689 -7.400 1.597 1.00 88.19 95 ASP A C 1
ATOM 757 O O . ASP A 1 95 ? -15.115 -8.186 0.835 1.00 88.19 95 ASP A O 1
ATOM 761 N N . ASN A 1 96 ? -15.090 -6.290 2.034 1.00 88.69 96 ASN A N 1
ATOM 762 C CA . ASN A 1 96 ? -13.776 -5.798 1.651 1.00 88.69 96 ASN A CA 1
ATOM 763 C C . ASN A 1 96 ? -12.666 -6.178 2.650 1.00 88.69 96 ASN A C 1
ATOM 765 O O . ASN A 1 96 ? -11.514 -5.812 2.424 1.00 88.69 96 ASN A O 1
ATOM 769 N N . HIS A 1 97 ? -12.992 -7.000 3.658 1.00 86.31 97 HIS A N 1
ATOM 770 C CA . HIS A 1 97 ? -12.085 -7.477 4.713 1.00 86.31 97 HIS A CA 1
ATOM 771 C C . HIS A 1 97 ? -11.576 -6.340 5.613 1.00 86.31 97 HIS A C 1
ATOM 773 O O . HIS A 1 97 ? -10.527 -6.452 6.244 1.00 86.31 97 HIS A O 1
ATOM 779 N N . ASP A 1 98 ? -12.318 -5.236 5.646 1.00 89.94 98 ASP A N 1
ATOM 780 C CA . ASP A 1 98 ? -12.079 -4.102 6.516 1.00 89.94 98 ASP A CA 1
ATOM 781 C C . ASP A 1 98 ? -12.910 -4.272 7.797 1.00 89.94 98 ASP A C 1
ATOM 783 O O . ASP A 1 98 ? -14.094 -4.618 7.744 1.00 89.94 98 ASP A O 1
ATOM 787 N N . TYR A 1 99 ? -12.303 -4.004 8.958 1.00 92.12 99 TYR A N 1
ATOM 788 C CA 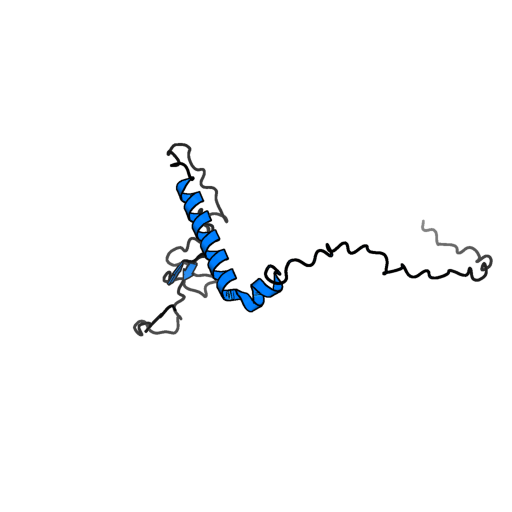. TYR A 1 99 ? -13.018 -4.060 10.235 1.00 92.12 99 TYR A CA 1
ATOM 789 C C . TYR A 1 99 ? -14.123 -2.996 10.298 1.00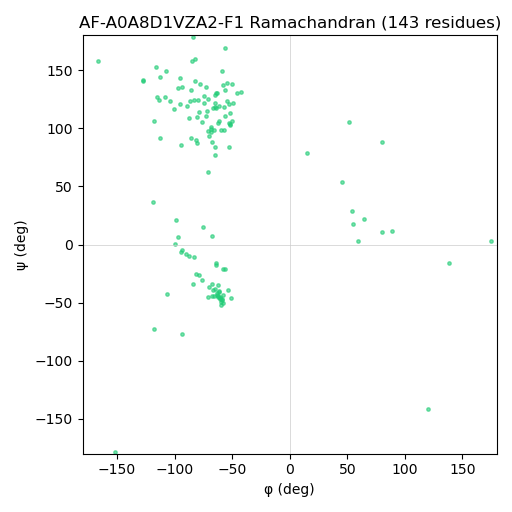 92.12 99 TYR A C 1
ATOM 791 O O . TYR A 1 99 ? -13.896 -1.808 10.038 1.00 92.12 99 TYR A O 1
ATOM 799 N N . ILE A 1 100 ? -15.324 -3.416 10.680 1.00 90.69 100 ILE A N 1
ATOM 800 C CA . ILE A 1 100 ? -16.494 -2.563 10.857 1.00 90.69 100 ILE A CA 1
ATOM 801 C C . ILE A 1 100 ? -16.455 -1.994 12.275 1.00 90.69 100 ILE A C 1
ATOM 803 O O . ILE A 1 100 ? -16.986 -2.585 13.215 1.00 90.69 100 ILE A O 1
ATOM 807 N N . VAL A 1 101 ? -15.851 -0.815 12.413 1.00 89.38 101 VAL A N 1
ATOM 808 C CA . VAL A 1 101 ? -15.854 -0.063 13.674 1.00 89.38 101 VAL A CA 1
ATOM 809 C C . VAL A 1 101 ? -17.274 0.377 14.020 1.00 89.38 101 VAL A C 1
ATOM 811 O O . VAL A 1 101 ? -17.970 0.991 13.204 1.00 89.38 101 VAL A O 1
ATOM 814 N N . ARG A 1 102 ? -17.706 0.083 15.248 1.00 86.75 102 ARG A N 1
ATOM 815 C CA . ARG A 1 102 ? -18.983 0.548 15.800 1.00 86.75 102 ARG A CA 1
ATOM 816 C C . ARG A 1 102 ? -18.761 1.816 16.621 1.00 86.75 102 ARG A C 1
ATOM 818 O O . ARG A 1 102 ? -17.763 1.966 17.314 1.00 86.75 102 ARG A O 1
ATOM 825 N N . SER A 1 103 ? -19.711 2.744 16.555 1.00 76.31 103 SER A N 1
ATOM 826 C CA . SER A 1 103 ? -19.642 3.971 17.356 1.00 76.31 103 SER A CA 1
ATOM 827 C C . SER A 1 103 ? -19.692 3.631 18.852 1.00 76.31 103 SER A C 1
ATOM 829 O O . SER A 1 103 ? -20.552 2.855 19.273 1.00 76.31 103 SER A O 1
ATOM 831 N N . GLY A 1 104 ? -18.757 4.183 19.634 1.00 73.00 104 GLY A N 1
ATOM 832 C CA . GLY A 1 104 ? -18.606 3.899 21.067 1.00 73.00 104 GLY A CA 1
ATOM 833 C C . GLY A 1 104 ? -17.867 2.594 21.385 1.00 73.00 104 GLY A C 1
ATOM 834 O O . GLY A 1 104 ? -17.869 2.143 22.530 1.00 73.00 104 GLY A O 1
ATOM 835 N N . GLU A 1 105 ? -17.256 1.961 20.385 1.00 83.12 105 GLU A N 1
ATOM 836 C CA . GLU A 1 105 ? -16.468 0.754 20.577 1.00 83.12 105 GLU A CA 1
ATOM 837 C C . GLU A 1 105 ? -15.116 1.068 21.226 1.00 83.12 105 GLU A C 1
ATOM 839 O O . GLU A 1 105 ? -14.349 1.906 20.751 1.00 83.12 105 GLU A O 1
ATOM 844 N N . ARG A 1 106 ? -14.821 0.358 22.320 1.00 85.25 106 ARG A N 1
ATOM 845 C CA . ARG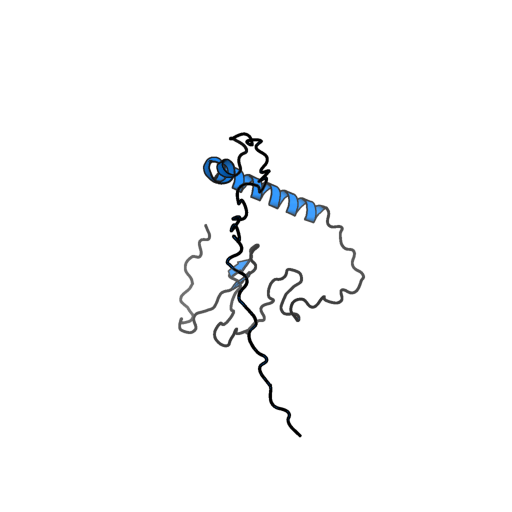 A 1 106 ? -13.526 0.419 22.997 1.00 85.25 106 ARG A CA 1
ATOM 846 C C . ARG A 1 106 ? -12.814 -0.909 22.863 1.00 85.25 106 ARG A C 1
ATOM 848 O O . ARG A 1 106 ? -13.332 -1.948 23.274 1.00 85.25 106 ARG A O 1
ATOM 855 N N . TRP A 1 107 ? -11.602 -0.877 22.330 1.00 87.19 107 TRP A N 1
ATOM 856 C CA . TRP A 1 107 ? -10.786 -2.075 22.213 1.00 87.19 107 TRP A CA 1
ATOM 857 C C . TRP A 1 107 ? -9.997 -2.296 23.493 1.00 87.19 107 TRP A C 1
ATOM 859 O O . TRP A 1 107 ? -9.241 -1.429 23.942 1.00 87.19 107 TRP A O 1
ATOM 869 N N . LEU A 1 108 ? -10.187 -3.483 24.081 1.00 84.50 108 LEU A N 1
ATOM 870 C CA . LEU A 1 108 ? -9.515 -3.916 25.311 1.00 84.50 108 LEU A CA 1
ATOM 871 C C . LEU A 1 108 ? -9.691 -2.918 26.470 1.00 84.50 108 LEU A C 1
ATOM 873 O O . LEU A 1 108 ? -8.793 -2.770 27.295 1.00 84.50 108 LEU A O 1
ATOM 877 N N . GLU A 1 109 ? -10.807 -2.177 26.470 1.00 81.31 109 GLU A N 1
ATOM 878 C CA . GLU A 1 109 ? -11.139 -1.106 27.427 1.00 81.31 109 GLU A CA 1
ATOM 879 C C . GLU A 1 109 ? -10.131 0.062 27.485 1.00 81.31 109 GLU A C 1
ATOM 881 O O . GLU A 1 109 ? -10.315 1.015 28.248 1.00 81.31 109 GLU A O 1
ATOM 886 N N . ARG A 1 110 ? -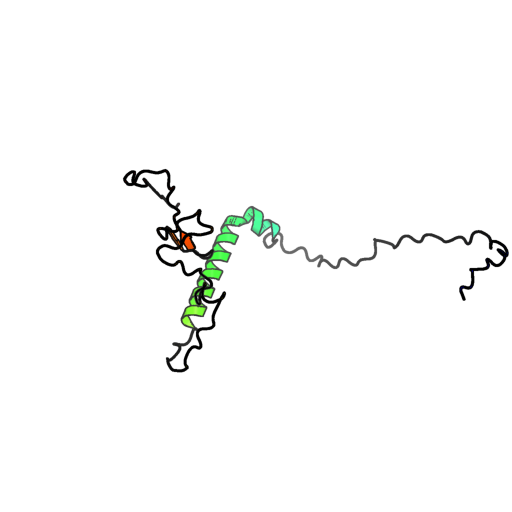9.098 0.041 26.637 1.00 84.19 110 ARG A N 1
ATOM 887 C CA . ARG A 1 110 ? -7.976 0.985 26.648 1.00 84.19 110 ARG A CA 1
ATOM 888 C C . ARG A 1 110 ? -8.032 1.986 25.506 1.00 84.19 110 ARG A C 1
ATOM 890 O O . ARG A 1 110 ? -7.727 3.147 25.736 1.00 84.19 110 ARG A O 1
ATOM 897 N N . TYR A 1 111 ? -8.375 1.516 24.316 1.00 84.12 111 TYR A N 1
ATOM 898 C CA . TYR A 1 111 ? -8.345 2.315 23.098 1.00 84.12 111 TYR A CA 1
ATOM 899 C C . TYR A 1 111 ? -9.771 2.709 22.740 1.00 84.12 111 TYR A C 1
ATOM 901 O O . TYR A 1 111 ? -10.634 1.835 22.621 1.00 84.12 111 TYR A O 1
ATOM 909 N N . GLU A 1 112 ? -10.023 4.004 22.620 1.00 86.44 112 GLU A N 1
ATOM 910 C CA . GLU A 1 112 ? -11.313 4.547 22.216 1.00 86.44 112 GLU A CA 1
ATOM 911 C C . GLU A 1 112 ? -11.230 4.921 20.746 1.00 86.44 112 GLU A C 1
ATOM 913 O O . GLU A 1 112 ? -10.435 5.756 20.338 1.00 86.44 112 GLU A O 1
ATOM 918 N N . ILE A 1 113 ? -12.030 4.264 19.916 1.00 86.75 113 ILE A N 1
ATOM 919 C CA . ILE A 1 113 ? -11.966 4.505 18.482 1.00 86.75 113 ILE A CA 1
ATOM 920 C C . ILE A 1 113 ? -12.891 5.676 18.154 1.00 86.75 113 ILE A C 1
ATOM 922 O O . 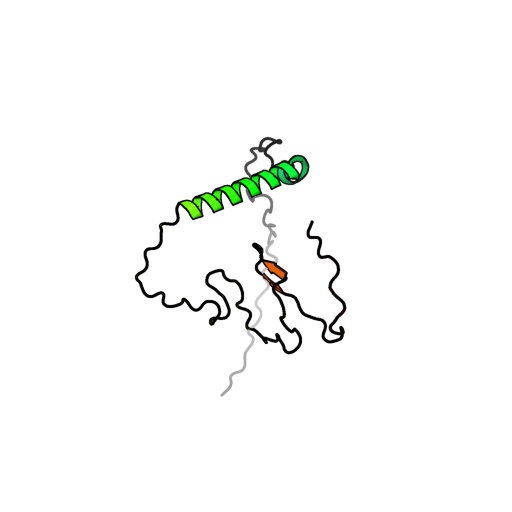ILE A 1 113 ? -14.112 5.539 18.217 1.00 86.75 113 ILE A O 1
ATOM 926 N N . ASP A 1 114 ? -12.308 6.828 17.819 1.00 83.81 114 ASP A N 1
ATOM 927 C CA . ASP A 1 114 ? -13.060 8.063 17.572 1.00 83.81 114 ASP A CA 1
ATOM 928 C C . ASP A 1 114 ? -13.379 8.239 16.083 1.00 83.81 114 ASP A C 1
ATOM 930 O O . ASP A 1 114 ? -14.495 7.986 15.620 1.00 83.81 114 ASP A O 1
ATOM 934 N N . SER A 1 115 ? -12.382 8.654 15.303 1.00 86.81 115 SER A N 1
ATOM 935 C CA . SER A 1 115 ? -12.580 9.092 13.925 1.00 86.81 115 SER A CA 1
ATOM 936 C C . SER A 1 115 ? -11.654 8.376 12.950 1.00 86.81 115 SER A C 1
ATOM 938 O O . SER A 1 115 ? -10.488 8.104 13.223 1.00 86.81 115 SER A O 1
ATOM 940 N N . LEU A 1 116 ? -12.177 8.053 11.768 1.00 88.88 116 LEU A N 1
ATOM 941 C CA . LEU A 1 116 ? -11.395 7.459 10.690 1.00 88.88 116 LEU A CA 1
ATOM 942 C C . LEU A 1 116 ? -10.456 8.522 10.094 1.00 88.88 116 LEU A C 1
ATOM 944 O O . LEU A 1 116 ? -10.913 9.473 9.462 1.00 88.88 116 LEU A O 1
ATOM 948 N N . ILE A 1 117 ? -9.145 8.330 10.244 1.00 89.62 117 ILE A N 1
ATOM 949 C CA . ILE A 1 117 ? -8.111 9.237 9.722 1.00 89.62 117 ILE A CA 1
ATOM 950 C C . ILE A 1 117 ? -7.795 8.927 8.255 1.00 89.62 117 ILE A C 1
ATOM 952 O O . ILE A 1 117 ? -7.489 9.833 7.481 1.00 89.62 117 ILE A O 1
ATOM 956 N N . GLY A 1 118 ? -7.848 7.655 7.848 1.00 90.75 118 GLY A N 1
ATOM 957 C CA . GLY A 1 118 ? -7.452 7.279 6.493 1.00 90.75 118 GLY A CA 1
ATOM 958 C C . GLY A 1 118 ? -7.855 5.875 6.064 1.00 90.75 118 GLY A C 1
ATOM 959 O O . GLY A 1 118 ? -8.064 4.984 6.884 1.00 90.75 118 GLY A O 1
ATOM 960 N N . LYS A 1 119 ? -7.931 5.678 4.743 1.00 92.12 119 LYS A N 1
ATOM 961 C CA . LYS A 1 119 ? -8.122 4.373 4.096 1.00 92.12 119 LYS A CA 1
ATOM 962 C C . LYS A 1 119 ? -7.040 4.147 3.048 1.00 92.12 119 LYS A C 1
ATOM 964 O O . LYS A 1 119 ? -6.689 5.062 2.307 1.00 92.12 119 LYS A O 1
ATOM 969 N N . GLY A 1 120 ? -6.546 2.920 2.950 1.00 89.56 120 GLY A N 1
ATOM 970 C CA . GLY A 1 120 ? -5.532 2.523 1.982 1.00 89.56 120 GLY A CA 1
ATOM 971 C C . GLY A 1 120 ? -5.641 1.050 1.612 1.00 89.56 120 GLY A C 1
ATOM 972 O O . GLY A 1 120 ? -6.499 0.327 2.103 1.00 89.56 120 GLY A O 1
ATOM 973 N N . SER A 1 121 ? -4.742 0.569 0.750 1.00 82.81 121 SER A N 1
ATOM 974 C CA . SER A 1 121 ? -4.689 -0.862 0.404 1.00 82.81 121 SER A CA 1
ATOM 975 C C . SER A 1 121 ? -4.334 -1.761 1.588 1.00 82.81 121 SER A C 1
ATOM 977 O O . SER A 1 121 ? -4.522 -2.967 1.504 1.00 82.81 121 SER A O 1
ATOM 979 N N . PHE A 1 122 ? -3.773 -1.181 2.649 1.00 89.06 122 PHE A N 1
ATOM 980 C CA . PHE A 1 122 ? -3.466 -1.868 3.897 1.00 89.06 122 PHE A CA 1
ATOM 981 C C . PHE A 1 122 ? -4.678 -1.961 4.845 1.00 89.06 122 PHE A C 1
ATOM 983 O O . PHE A 1 122 ? -4.581 -2.669 5.840 1.00 89.06 122 PHE A O 1
ATOM 990 N N . GLY A 1 123 ? -5.780 -1.249 4.569 1.00 92.25 123 GLY A N 1
ATOM 991 C CA . GLY A 1 123 ? -6.973 -1.190 5.419 1.00 92.25 123 GLY A CA 1
ATOM 992 C C . GLY A 1 123 ? -7.303 0.227 5.897 1.00 92.25 123 GLY A C 1
ATOM 993 O O . GLY A 1 123 ? -7.149 1.204 5.154 1.00 92.25 123 GLY A O 1
ATOM 994 N N . GLN A 1 124 ? -7.757 0.344 7.146 1.00 92.38 124 GLN A N 1
ATOM 995 C CA . GLN A 1 124 ? -8.231 1.589 7.759 1.00 92.38 124 GLN A CA 1
ATOM 996 C C . GLN A 1 124 ? -7.305 2.061 8.888 1.00 92.38 124 GLN A C 1
ATOM 998 O O . GLN A 1 124 ? -6.779 1.251 9.646 1.00 92.38 124 GLN A O 1
ATOM 1003 N N . VAL A 1 125 ? -7.139 3.377 9.024 1.00 91.62 125 VAL A N 1
ATOM 1004 C CA . VAL A 1 125 ? -6.451 4.024 10.152 1.00 91.62 125 VAL A CA 1
ATOM 1005 C C . VAL A 1 125 ? -7.462 4.863 10.906 1.00 91.62 125 VAL A C 1
ATOM 1007 O O . VAL A 1 125 ? -8.113 5.721 10.308 1.00 91.62 125 VAL A O 1
ATOM 1010 N N . TRP A 1 126 ? -7.556 4.639 12.208 1.00 89.62 126 TRP A N 1
ATOM 1011 C CA . TRP A 1 126 ? -8.441 5.373 13.100 1.00 89.62 126 TRP A CA 1
ATOM 1012 C C . TRP A 1 126 ? -7.643 6.162 14.125 1.00 89.62 126 TRP A C 1
ATOM 1014 O O . TRP A 1 126 ? -6.506 5.808 14.444 1.00 89.62 126 TRP A O 1
ATOM 1024 N N . ASP A 1 127 ? -8.242 7.247 14.596 1.00 87.44 127 ASP A N 1
ATOM 1025 C CA . ASP A 1 127 ? -7.728 8.019 15.707 1.00 87.44 127 ASP A CA 1
ATOM 1026 C C . ASP A 1 127 ? -8.138 7.388 17.027 1.00 87.44 127 ASP A C 1
ATOM 1028 O O . ASP A 1 127 ? -9.276 6.942 17.187 1.00 87.44 127 ASP A O 1
ATOM 1032 N N . ASP A 1 128 ? -7.200 7.412 17.963 1.00 85.12 128 ASP A N 1
ATOM 1033 C CA . ASP A 1 128 ? -7.420 7.091 19.365 1.00 85.12 128 ASP A CA 1
ATOM 1034 C C . ASP A 1 128 ? -7.087 8.356 20.167 1.00 85.12 128 ASP A C 1
ATOM 1036 O O . ASP A 1 128 ? -5.917 8.770 20.219 1.00 85.12 128 ASP A O 1
ATOM 1040 N N . PRO A 1 129 ? -8.098 9.071 20.690 1.00 78.50 129 PRO A N 1
ATOM 1041 C CA . PRO A 1 129 ? -7.867 10.282 21.445 1.00 78.50 129 PRO A CA 1
ATOM 1042 C C . PRO A 1 129 ? -7.245 9.916 22.792 1.00 78.50 129 PRO A C 1
ATOM 1044 O O . PRO A 1 129 ? -7.796 9.143 23.569 1.00 78.50 129 PRO A O 1
ATOM 1047 N N . ASP A 1 130 ? -6.091 10.513 23.085 1.00 77.62 130 ASP A N 1
ATOM 1048 C CA . ASP A 1 130 ? -5.445 10.363 24.386 1.00 77.62 130 ASP A CA 1
ATOM 1049 C C . ASP A 1 130 ? -6.411 10.823 25.498 1.00 77.62 130 ASP A C 1
ATOM 1051 O O . ASP A 1 130 ? -6.777 12.006 25.524 1.00 77.62 130 ASP A O 1
ATOM 1055 N N . PRO A 1 131 ? -6.804 9.939 26.436 1.00 69.81 131 PRO A N 1
ATOM 1056 C CA . PRO A 1 131 ? -7.761 10.271 27.489 1.00 69.81 131 PRO A CA 1
ATOM 1057 C C . PRO A 1 131 ? -7.242 11.353 28.447 1.00 69.81 131 PRO A C 1
ATOM 1059 O O . PRO A 1 131 ? -8.023 11.943 29.192 1.00 69.81 131 PRO A O 1
ATOM 1062 N N . SER A 1 132 ? -5.933 11.633 28.444 1.00 70.88 132 SER A N 1
ATOM 1063 C CA . SER A 1 132 ? -5.316 12.693 29.246 1.00 70.88 132 SER A CA 1
ATOM 1064 C C . SER A 1 132 ? -5.304 14.066 28.557 1.00 70.88 132 SER A C 1
ATOM 1066 O O . SER A 1 132 ? -4.996 15.079 29.193 1.00 70.88 132 SER A O 1
ATOM 1068 N N . ARG A 1 133 ? -5.657 14.139 27.267 1.00 64.94 133 ARG A N 1
ATOM 1069 C CA . ARG A 1 133 ? -5.616 15.376 26.484 1.00 64.94 133 ARG A CA 1
ATOM 1070 C C . ARG A 1 133 ? -6.945 16.124 26.590 1.00 64.94 133 ARG A C 1
ATOM 1072 O O . ARG A 1 133 ? -7.987 15.642 26.162 1.00 64.94 133 ARG A O 1
ATOM 1079 N N . ALA A 1 134 ? -6.897 17.344 27.124 1.00 57.03 134 ALA A N 1
ATOM 1080 C CA . ALA A 1 134 ? -8.075 18.195 27.264 1.00 57.03 134 ALA A CA 1
ATOM 1081 C C . ALA A 1 134 ? -8.757 18.468 25.901 1.00 57.03 134 ALA A C 1
ATOM 1083 O O . ALA A 1 134 ? -8.063 18.770 24.917 1.00 57.03 134 ALA A O 1
ATOM 1084 N N . PRO A 1 135 ? -10.102 18.423 25.828 1.00 58.91 135 PRO A N 1
ATOM 1085 C CA . PRO A 1 135 ? -10.831 18.765 24.614 1.00 58.91 135 PRO A CA 1
ATOM 1086 C C . PRO A 1 135 ? -10.599 20.247 24.282 1.00 58.91 135 PRO A C 1
ATOM 1088 O O . PRO A 1 135 ? -10.950 21.125 25.066 1.00 58.91 135 PRO A O 1
ATOM 1091 N N . GLY A 1 136 ? -9.977 20.536 23.133 1.00 60.44 136 GLY A N 1
ATOM 1092 C CA . GLY A 1 136 ? -9.810 21.912 22.635 1.00 60.44 136 GLY A CA 1
ATOM 1093 C C . GLY A 1 136 ? -8.447 22.261 22.029 1.00 60.44 136 GLY A C 1
ATOM 1094 O O . GLY A 1 136 ? -8.352 23.239 21.293 1.00 60.44 136 GLY A O 1
ATOM 1095 N N . LEU A 1 137 ? -7.397 21.462 22.248 1.00 59.44 137 LEU A N 1
ATOM 1096 C CA . LEU A 1 137 ? -6.144 21.624 21.498 1.00 59.44 137 LEU A CA 1
ATOM 1097 C C . LEU A 1 137 ? -6.275 20.938 20.136 1.00 59.44 137 LEU A C 1
ATOM 1099 O O . LEU A 1 137 ? -5.989 19.747 20.002 1.00 59.44 137 LEU A O 1
ATOM 1103 N N . GLY A 1 138 ? -6.734 21.696 19.137 1.00 53.75 138 GLY A N 1
ATOM 1104 C CA . GLY A 1 138 ? -6.846 21.253 17.749 1.00 53.75 138 GLY A CA 1
ATOM 1105 C C . GLY A 1 138 ? -5.551 20.612 17.240 1.00 53.75 138 GLY A C 1
ATOM 1106 O O . GLY A 1 138 ? -4.446 21.076 17.523 1.00 53.75 138 GLY A O 1
ATOM 1107 N N . ARG A 1 139 ? -5.679 19.507 16.501 1.00 59.56 139 ARG A N 1
ATOM 1108 C CA . ARG A 1 139 ? -4.555 18.863 15.814 1.00 59.56 139 ARG A CA 1
ATOM 1109 C C . ARG A 1 139 ? -4.082 19.773 14.679 1.00 59.56 139 ARG A C 1
ATOM 1111 O O . ARG A 1 139 ? -4.703 19.821 13.622 1.00 59.56 139 ARG A O 1
ATOM 1118 N N . SER A 1 140 ? -2.991 20.504 14.885 1.00 55.44 140 SER A N 1
ATOM 1119 C CA . SER A 1 140 ? -2.323 21.221 13.802 1.00 55.44 140 SER A CA 1
ATOM 1120 C C . SER A 1 140 ? -1.589 20.227 12.896 1.00 55.44 140 SER A C 1
ATOM 1122 O O . SER A 1 140 ? -0.578 19.659 13.298 1.00 55.44 140 SER A O 1
ATOM 1124 N N . GLY A 1 141 ? -2.089 20.061 11.670 1.00 50.91 141 GLY A N 1
ATOM 1125 C CA . GLY A 1 141 ? -1.290 19.682 10.504 1.00 50.91 141 GLY A CA 1
ATOM 1126 C C . GLY A 1 141 ? -0.938 18.203 10.361 1.00 50.91 141 GLY A C 1
ATOM 1127 O O . GLY A 1 141 ? 0.166 17.791 10.693 1.00 50.91 141 GLY A O 1
ATOM 1128 N N . HIS A 1 142 ? -1.819 17.439 9.714 1.00 50.62 142 HIS A N 1
ATOM 1129 C CA . HIS A 1 142 ? -1.418 16.214 9.016 1.00 50.62 142 HIS A CA 1
ATOM 1130 C C . HIS A 1 142 ? -1.162 16.559 7.545 1.00 50.62 142 HIS A C 1
ATOM 1132 O O . HIS A 1 142 ? -2.059 16.466 6.710 1.00 50.62 142 HIS A O 1
ATOM 1138 N N . HIS A 1 143 ? 0.054 17.019 7.236 1.00 44.75 143 HIS A N 1
ATOM 1139 C CA . HIS A 1 143 ? 0.560 16.977 5.864 1.00 44.75 143 HIS A CA 1
ATOM 1140 C C . HIS A 1 143 ? 0.969 15.533 5.578 1.00 44.75 143 HIS A C 1
ATOM 1142 O O . HIS A 1 143 ? 1.992 15.057 6.067 1.00 44.75 143 HIS A O 1
ATOM 1148 N N . TRP A 1 144 ? 0.151 14.838 4.799 1.00 45.50 144 TRP A N 1
ATOM 1149 C CA . TRP A 1 144 ? 0.572 13.616 4.131 1.00 45.50 144 TRP A CA 1
ATOM 1150 C C . TRP A 1 144 ? 1.379 14.035 2.894 1.00 45.50 144 TRP A C 1
ATOM 1152 O O . TRP A 1 144 ? 0.912 14.872 2.122 1.00 45.50 144 TRP A O 1
ATOM 1162 N N . CYS A 1 145 ? 2.613 13.534 2.799 1.00 38.16 145 CYS A N 1
ATOM 1163 C CA . CYS A 1 145 ? 3.557 13.773 1.699 1.00 38.16 145 CYS A CA 1
ATOM 1164 C C . CYS A 1 145 ? 2.969 13.351 0.343 1.00 38.16 145 CYS A C 1
ATOM 1166 O O . CYS A 1 145 ? 2.317 12.280 0.307 1.00 38.16 145 CYS A O 1
#

Sequence (145 aa):
MAVPPGHGPFSGFPGPQEHTQVLPDVRLLPRRLPLAFRDATSAPLRKLSVDLIKTYKHINEVYYAKKKRRAQQAPPQDSSTKKEKKVLNHGYDDDNHDYIVRSGERWLERYEIDSLIGKGSFGQVWDDPDPSRAPGLGRSGHHWC

Mean predicted aligned error: 21.22 Å

Secondary structure (DSSP, 8-state):
---PPPPPP---PPP----------TT------------TTT-HHHHHHTTHHHHHHHHHHHHHHHHHHHHHHS----S-S------SGGGTB-TTS-B-PPTT-EETTTEE---EEEEETTEEEE----TTSPTT---------

Organism: Sus scrofa (NCBI:txid9823)

Nearest PDB structures (foldseek):
  8c2z-assembly1_A  TM=9.429E-01  e=2.580E-05  Homo sapiens
  6eif-assembly4_D  TM=9.239E-01  e=1.147E-04  Homo sapiens
  6eir-assembly3_C  TM=9.161E-01  e=1.974E-04  Homo sapiens
  6ej4-assembly3_C  TM=8.857E-01  e=1.505E-04  Homo sapiens
  8c3q-assembly2_B  TM=9.325E-01  e=2.112E-04  Homo sapiens

Foldseek 3Di:
DDDDDDDDDDPDDDDDDPPPPPDPPPPPDPPPPPPPPDPPCPDPVCCVPVVVVVNVVVVVVVVVVVVVVVVVPPPPPDDDDDPPLPCDPVVQAHPLRAGDDDQQDDDVVQFGFDAWPDQDPVHTDTDGDDPPDDPDPDDPDDDDD

pLDDT: mean 71.77, std 18.67, range [38.16, 96.88]